Protein AF-A0A484ZC40-F1 (afdb_monomer_lite)

Secondary structure (DSSP, 8-state):
------PPP-----------S---------PPPEEEE-TTT--EEEE-S---TT--HHHHT-EETTEEPEEEPPPPTTSHHHHTT-EEEEEEEETTEEEEEEEETTTTPP--SSS---EEEEEEEETTTTEEEEEEEEPPTT-SEEEE--

Sequence (150 aa):
MSERITIAPRQKVPRVNTRIKNSTKPGFVTSEPQFYRCEHCHRLLINENYIGENQSSDEIGIRCCHAWMTKLIAHATSDDQAIEHQVSMVISGGFDANVITIQVGEPAHPMQADHALQWIYLHTFQADKSSLFHQVKRLPQTNPRLRIRP

Structure (mmCIF, N/CA/C/O backbone):
data_AF-A0A484ZC40-F1
#
_entry.id   AF-A0A484ZC40-F1
#
loop_
_atom_site.group_PDB
_atom_site.id
_atom_site.type_symbol
_atom_site.label_atom_id
_atom_site.label_alt_id
_atom_site.label_comp_id
_atom_site.label_asym_id
_atom_site.label_entity_id
_atom_site.label_seq_id
_atom_site.pdbx_PDB_ins_code
_atom_site.Cartn_x
_atom_site.Cartn_y
_atom_site.Cartn_z
_atom_site.occupancy
_atom_site.B_iso_or_equiv
_atom_site.auth_seq_id
_atom_site.auth_comp_id
_atom_site.auth_asym_id
_atom_site.auth_atom_id
_atom_site.pdbx_PDB_model_num
ATOM 1 N N . MET A 1 1 ? -42.571 -10.686 68.570 1.00 48.16 1 MET A N 1
ATOM 2 C CA . MET A 1 1 ? -41.112 -10.608 68.789 1.00 48.16 1 MET A CA 1
ATOM 3 C C . MET A 1 1 ? -40.461 -10.589 67.414 1.00 48.16 1 MET A C 1
ATOM 5 O O . MET A 1 1 ? -40.357 -11.638 66.803 1.00 48.16 1 MET A O 1
ATOM 9 N N . SER A 1 2 ? -40.174 -9.404 66.864 1.00 47.66 2 SER A N 1
ATOM 10 C CA . SER A 1 2 ? -39.603 -9.277 65.514 1.00 47.66 2 SER A CA 1
ATOM 11 C C . SER A 1 2 ? -38.083 -9.251 65.599 1.00 47.66 2 SER A C 1
ATOM 13 O O . SER A 1 2 ? -37.506 -8.273 66.076 1.00 47.66 2 SER A O 1
ATOM 15 N N . GLU A 1 3 ? -37.445 -10.327 65.151 1.00 53.19 3 GLU A N 1
ATOM 16 C CA . GLU A 1 3 ? -35.993 -10.416 65.039 1.00 53.19 3 GLU A CA 1
ATOM 17 C C . GLU A 1 3 ? -35.507 -9.532 63.884 1.00 53.19 3 GLU A C 1
ATOM 19 O O . GLU A 1 3 ? -35.938 -9.659 62.737 1.00 53.19 3 GLU A O 1
ATOM 24 N N . ARG A 1 4 ? -34.621 -8.583 64.200 1.00 53.75 4 ARG A N 1
ATOM 25 C CA . ARG A 1 4 ? -33.950 -7.744 63.205 1.00 53.75 4 ARG A CA 1
ATOM 26 C C . ARG A 1 4 ? -32.747 -8.506 62.657 1.00 53.75 4 ARG A C 1
ATOM 28 O O . ARG A 1 4 ? -31.783 -8.740 63.378 1.00 53.75 4 ARG A O 1
ATOM 35 N N . ILE A 1 5 ? -32.802 -8.858 61.377 1.00 60.41 5 ILE A N 1
ATOM 36 C CA . ILE A 1 5 ? -31.671 -9.428 60.641 1.00 60.41 5 ILE A CA 1
ATOM 37 C C . ILE A 1 5 ? -30.683 -8.296 60.339 1.00 60.41 5 ILE A C 1
ATOM 39 O O . ILE A 1 5 ? -30.961 -7.405 59.535 1.00 60.41 5 ILE A O 1
ATOM 43 N N . THR A 1 6 ? -29.526 -8.320 60.997 1.00 58.00 6 THR A N 1
ATOM 44 C CA . THR A 1 6 ? -28.436 -7.367 60.762 1.00 58.00 6 THR A CA 1
ATOM 45 C C . THR A 1 6 ? -27.602 -7.837 59.570 1.00 58.00 6 THR A C 1
ATOM 47 O O . THR A 1 6 ? -26.873 -8.822 59.661 1.00 58.00 6 THR A O 1
ATOM 50 N N . ILE A 1 7 ? -27.709 -7.142 58.437 1.00 59.47 7 ILE A N 1
ATOM 51 C CA . ILE A 1 7 ? -26.918 -7.423 57.231 1.00 59.47 7 ILE A CA 1
ATOM 52 C C . ILE A 1 7 ? -25.524 -6.811 57.411 1.00 59.47 7 ILE A C 1
ATOM 54 O O . ILE A 1 7 ? -25.388 -5.596 57.560 1.00 59.47 7 ILE A O 1
ATOM 58 N N . ALA A 1 8 ? -24.486 -7.649 57.397 1.00 65.81 8 ALA A N 1
ATOM 59 C CA . ALA A 1 8 ? -23.102 -7.199 57.493 1.00 65.81 8 ALA A CA 1
ATOM 60 C C . ALA A 1 8 ? -22.712 -6.317 56.284 1.00 65.81 8 ALA A C 1
ATOM 62 O O . ALA A 1 8 ? -23.116 -6.604 55.150 1.00 65.81 8 ALA A O 1
ATOM 63 N N . PRO A 1 9 ? -21.919 -5.250 56.486 1.00 64.06 9 PRO A N 1
ATOM 64 C CA . PRO A 1 9 ? -21.527 -4.351 55.408 1.00 64.06 9 PRO A CA 1
ATOM 65 C C . PRO A 1 9 ? -20.650 -5.078 54.380 1.00 64.06 9 PRO A C 1
ATOM 67 O O . PRO A 1 9 ? -19.640 -5.692 54.723 1.00 64.06 9 PRO A O 1
ATOM 70 N N . ARG A 1 10 ? -21.020 -4.981 53.094 1.00 61.00 10 ARG A N 1
ATOM 71 C CA . ARG A 1 10 ? -20.212 -5.494 51.975 1.00 61.00 10 ARG A CA 1
ATOM 72 C C . ARG A 1 10 ? -18.832 -4.836 51.997 1.00 61.00 10 ARG A C 1
ATOM 74 O O . ARG A 1 10 ? -18.714 -3.632 51.765 1.00 61.00 10 ARG A O 1
ATOM 81 N N . GLN A 1 11 ? -17.788 -5.628 52.226 1.00 67.62 11 GLN A N 1
ATOM 82 C CA . GLN A 1 11 ? -16.410 -5.175 52.062 1.00 67.62 11 GLN A CA 1
ATOM 83 C C . GLN A 1 11 ? -16.185 -4.764 50.601 1.00 67.62 11 GLN A C 1
ATOM 85 O O . GLN A 1 11 ? -16.455 -5.527 49.672 1.00 67.62 11 GLN A O 1
ATOM 90 N N . LYS A 1 12 ? -15.721 -3.528 50.389 1.00 62.75 12 LYS A N 1
ATOM 91 C CA . LYS A 1 12 ? -15.351 -3.035 49.060 1.00 62.75 12 LYS A CA 1
ATOM 92 C C . LYS A 1 12 ? -14.117 -3.803 48.598 1.00 62.75 12 LYS A C 1
ATOM 94 O O . LYS A 1 12 ? -13.027 -3.582 49.117 1.00 62.75 12 LYS A O 1
ATOM 99 N N . VAL A 1 13 ? -14.293 -4.698 47.630 1.00 67.06 13 VAL A N 1
ATOM 100 C CA . VAL A 1 13 ? -13.172 -5.400 46.999 1.00 67.06 13 VAL A CA 1
ATOM 101 C C . VAL A 1 13 ? -12.296 -4.355 46.290 1.00 67.06 13 VAL A C 1
ATOM 103 O O . VAL A 1 13 ? -12.830 -3.563 45.504 1.00 67.06 13 VAL A O 1
ATOM 106 N N . PRO A 1 14 ? -10.979 -4.301 46.562 1.00 61.53 14 PRO A N 1
ATOM 107 C CA . PRO A 1 14 ? -10.083 -3.376 45.883 1.00 61.53 14 PRO A CA 1
ATOM 108 C C . PRO A 1 14 ? -10.133 -3.614 44.373 1.00 61.53 14 PRO A C 1
ATOM 110 O O . PRO A 1 14 ? -9.965 -4.740 43.905 1.00 61.53 14 PRO A O 1
ATOM 113 N N . ARG A 1 15 ? -10.360 -2.553 43.593 1.00 64.06 15 ARG A N 1
ATOM 114 C CA . ARG A 1 15 ? -10.246 -2.614 42.133 1.00 64.06 15 ARG A CA 1
ATOM 115 C C . ARG A 1 15 ? -8.775 -2.793 41.770 1.00 64.06 15 ARG A C 1
ATOM 117 O O . ARG A 1 15 ? -8.021 -1.823 41.738 1.00 64.06 15 ARG A O 1
ATOM 124 N N . VAL A 1 16 ? -8.366 -4.029 41.506 1.00 61.44 16 VAL A N 1
ATOM 125 C CA . VAL A 1 16 ? -7.031 -4.317 40.982 1.00 61.44 16 VAL A CA 1
ATOM 126 C C . VAL A 1 16 ? -7.005 -3.887 39.520 1.00 61.44 16 VAL A C 1
ATOM 128 O O . VAL A 1 16 ? -7.739 -4.413 38.687 1.00 61.44 16 VAL A O 1
ATOM 131 N N . ASN A 1 17 ? -6.193 -2.878 39.213 1.00 61.81 17 ASN A N 1
ATOM 132 C CA . ASN A 1 17 ? -5.984 -2.440 37.843 1.00 61.81 17 ASN A CA 1
ATOM 133 C C . ASN A 1 17 ? -5.071 -3.457 37.144 1.00 61.81 17 ASN A C 1
ATOM 135 O O . ASN A 1 17 ? -3.873 -3.496 37.411 1.00 61.81 17 ASN A O 1
ATOM 139 N N . THR A 1 18 ? -5.639 -4.267 36.253 1.00 61.72 18 THR A N 1
ATOM 140 C CA . THR A 1 18 ? -4.914 -5.254 35.437 1.00 61.72 18 THR A CA 1
ATOM 141 C C . THR A 1 18 ? -4.128 -4.621 34.287 1.00 61.72 18 THR A C 1
ATOM 143 O O . THR A 1 18 ? -3.606 -5.335 33.433 1.00 61.72 18 THR A O 1
ATOM 146 N N . ARG A 1 19 ? -4.017 -3.283 34.237 1.00 53.91 19 ARG A N 1
ATOM 147 C CA . ARG A 1 19 ? -3.225 -2.574 33.230 1.00 53.91 19 ARG A CA 1
ATOM 148 C C . ARG A 1 19 ? -1.764 -2.991 33.347 1.00 53.91 19 ARG A C 1
ATOM 150 O O . ARG A 1 19 ? -1.029 -2.514 34.211 1.00 53.91 19 ARG A O 1
ATOM 157 N N . ILE A 1 20 ? -1.357 -3.845 32.419 1.00 56.91 20 ILE A N 1
ATOM 158 C CA . ILE A 1 20 ? 0.034 -4.166 32.123 1.00 56.91 20 ILE A CA 1
ATOM 159 C C . ILE A 1 20 ? 0.732 -2.837 31.808 1.00 56.91 20 ILE A C 1
ATOM 161 O O . ILE A 1 20 ? 0.462 -2.204 30.789 1.00 56.91 20 ILE A O 1
ATOM 165 N N . LYS A 1 21 ? 1.567 -2.361 32.741 1.00 55.56 21 LYS A N 1
ATOM 166 C CA . LYS A 1 21 ? 2.262 -1.066 32.633 1.00 55.56 21 LYS A CA 1
ATOM 167 C C . LYS A 1 21 ? 3.441 -1.113 31.664 1.00 55.56 21 LYS A C 1
ATOM 169 O O . LYS A 1 21 ? 3.812 -0.081 31.119 1.00 55.56 21 LYS A O 1
ATOM 174 N N . ASN A 1 22 ? 3.970 -2.307 31.412 1.00 50.06 22 ASN A N 1
ATOM 175 C CA . ASN A 1 22 ? 5.116 -2.522 30.546 1.00 50.06 22 ASN A CA 1
ATOM 176 C C . ASN A 1 22 ? 4.704 -3.484 29.433 1.00 50.06 22 ASN A C 1
ATOM 178 O O . ASN A 1 22 ? 4.933 -4.686 29.520 1.00 50.06 22 ASN A O 1
ATOM 182 N N . SER A 1 23 ? 4.078 -2.951 28.384 1.00 50.69 23 SER A N 1
ATOM 183 C CA . SER A 1 23 ? 4.159 -3.613 27.086 1.00 50.69 23 SER A CA 1
ATOM 184 C C . SER A 1 23 ? 5.592 -3.402 26.611 1.00 50.69 23 SER A C 1
ATOM 186 O O . SER A 1 23 ? 5.923 -2.355 26.055 1.00 50.69 23 SER A O 1
ATOM 188 N N . THR A 1 24 ? 6.486 -4.340 26.921 1.00 53.88 24 THR A N 1
ATOM 189 C CA . THR A 1 24 ? 7.773 -4.425 26.231 1.00 53.88 24 THR A CA 1
ATOM 190 C C . THR A 1 24 ? 7.452 -4.797 24.798 1.00 53.88 24 THR A C 1
ATOM 192 O O . THR A 1 24 ? 7.410 -5.976 24.462 1.00 53.88 24 THR A O 1
ATOM 195 N N . LYS A 1 25 ? 7.143 -3.787 23.974 1.00 51.22 25 LYS A N 1
ATOM 196 C CA . LYS A 1 25 ? 7.110 -3.921 22.523 1.00 51.22 25 LYS A CA 1
ATOM 197 C C . LYS A 1 25 ? 8.482 -4.482 22.150 1.00 51.22 25 LYS A C 1
ATOM 199 O O . LYS A 1 25 ? 9.466 -3.763 22.338 1.00 51.22 25 LYS A O 1
ATOM 204 N N . PRO A 1 26 ? 8.588 -5.753 21.729 1.00 55.56 26 PRO A N 1
ATOM 205 C CA . PRO A 1 26 ? 9.878 -6.280 21.326 1.00 55.56 26 PRO A CA 1
ATOM 206 C C . PRO A 1 26 ? 10.410 -5.385 20.204 1.00 55.56 26 PRO A C 1
ATOM 208 O O . PRO A 1 26 ? 9.647 -4.952 19.335 1.00 55.56 26 PRO A O 1
ATOM 211 N N . GLY A 1 27 ? 11.700 -5.049 20.262 1.00 50.88 27 GLY A N 1
ATOM 212 C CA . GLY A 1 27 ? 12.367 -4.359 19.166 1.00 50.88 27 GLY A CA 1
ATOM 213 C C . GLY A 1 27 ? 12.300 -5.265 17.946 1.00 50.88 27 GLY A C 1
ATOM 214 O O . GLY A 1 27 ? 12.943 -6.308 17.921 1.00 50.88 27 GLY A O 1
ATOM 215 N N . PHE A 1 28 ? 11.453 -4.914 16.986 1.00 57.78 28 PHE A N 1
ATOM 216 C CA . PHE A 1 28 ? 11.222 -5.717 15.795 1.00 57.78 28 PHE A CA 1
ATOM 217 C C . PHE A 1 28 ? 11.899 -5.005 14.626 1.00 57.78 28 PHE A C 1
ATOM 219 O O . PHE A 1 28 ? 11.463 -3.930 14.219 1.00 57.78 28 PHE A O 1
ATOM 226 N N . VAL A 1 29 ? 13.002 -5.576 14.141 1.00 56.56 29 VAL A N 1
ATOM 227 C CA . VAL A 1 29 ? 13.669 -5.142 12.910 1.00 56.56 29 VAL A CA 1
ATOM 228 C C . VAL A 1 29 ? 13.131 -6.027 11.797 1.00 56.56 29 VAL A C 1
ATOM 230 O O . VAL A 1 29 ? 13.544 -7.174 11.651 1.00 56.56 29 VAL A O 1
ATOM 233 N N . THR A 1 30 ? 12.160 -5.513 11.054 1.00 63.81 30 THR A N 1
ATOM 234 C CA . THR A 1 30 ? 11.660 -6.149 9.832 1.00 63.81 30 THR A CA 1
ATOM 235 C C . THR A 1 30 ? 12.032 -5.310 8.643 1.00 63.81 30 THR A C 1
ATOM 237 O O . THR A 1 30 ? 11.946 -4.085 8.701 1.00 63.81 30 THR A O 1
ATOM 240 N N . SER A 1 31 ? 12.414 -5.988 7.571 1.00 72.38 31 SER A N 1
ATOM 241 C CA . SER A 1 31 ? 12.568 -5.390 6.259 1.00 72.38 31 SER A CA 1
ATOM 242 C C . SER A 1 31 ? 11.310 -4.636 5.843 1.00 72.38 31 SER A C 1
ATOM 244 O O . SER A 1 31 ? 10.195 -5.129 6.014 1.00 72.38 31 SER A O 1
ATOM 246 N N . GLU A 1 32 ? 11.491 -3.449 5.272 1.00 79.94 32 GLU A N 1
ATOM 247 C CA . GLU A 1 32 ? 10.396 -2.759 4.601 1.00 79.94 32 GLU A CA 1
ATOM 248 C C . GLU A 1 32 ? 9.993 -3.547 3.346 1.00 79.94 32 GLU A C 1
ATOM 250 O O . GLU A 1 32 ? 10.866 -3.925 2.553 1.00 79.94 32 GLU A O 1
ATOM 255 N N . PRO A 1 33 ? 8.691 -3.826 3.157 1.00 85.81 33 PRO A N 1
ATOM 256 C CA . PRO A 1 33 ? 8.227 -4.577 2.006 1.00 85.81 33 PRO A CA 1
ATOM 257 C C . PRO A 1 33 ? 8.382 -3.748 0.733 1.00 85.81 33 PRO A C 1
ATOM 259 O O . PRO A 1 33 ? 8.137 -2.542 0.710 1.00 85.81 33 PRO A O 1
ATOM 262 N N . GLN A 1 34 ? 8.733 -4.421 -0.354 1.00 88.69 34 GLN A N 1
ATOM 263 C CA . GLN A 1 34 ? 8.846 -3.820 -1.674 1.00 88.69 34 GLN A CA 1
ATOM 264 C C . GLN A 1 34 ? 7.679 -4.257 -2.555 1.00 88.69 34 GLN A C 1
ATOM 266 O O . GLN A 1 34 ? 7.310 -5.431 -2.596 1.00 88.69 34 GLN A O 1
ATOM 271 N N . PHE A 1 35 ? 7.110 -3.309 -3.291 1.00 91.12 35 PHE A N 1
ATOM 272 C CA . PHE A 1 35 ? 5.932 -3.526 -4.122 1.00 91.12 35 PHE A CA 1
ATOM 273 C C . PHE A 1 35 ? 6.321 -3.499 -5.594 1.00 91.12 35 PHE A C 1
ATOM 275 O O . PHE A 1 35 ? 7.065 -2.624 -6.027 1.00 91.12 35 PHE A O 1
ATOM 282 N N . TYR A 1 36 ? 5.783 -4.430 -6.374 1.00 92.31 36 TYR A N 1
ATOM 283 C CA . TYR A 1 36 ? 6.022 -4.533 -7.808 1.00 92.31 36 TYR A CA 1
ATOM 284 C C . TYR A 1 36 ? 4.693 -4.651 -8.545 1.00 92.31 36 TYR A C 1
ATOM 286 O O . TYR A 1 36 ? 3.821 -5.419 -8.136 1.00 92.31 36 TYR A O 1
ATOM 294 N N . ARG A 1 37 ? 4.532 -3.931 -9.655 1.00 93.19 37 ARG A N 1
ATOM 295 C CA . ARG A 1 37 ? 3.329 -3.960 -10.494 1.00 93.19 37 ARG A CA 1
ATOM 296 C C . ARG A 1 37 ? 3.674 -4.380 -11.915 1.00 93.19 37 ARG A C 1
ATOM 298 O O . ARG A 1 37 ? 4.660 -3.942 -12.494 1.00 93.19 37 ARG A O 1
ATOM 305 N N . CYS A 1 38 ? 2.847 -5.247 -12.487 1.00 93.38 38 CYS A N 1
ATOM 306 C CA . CYS A 1 38 ? 2.932 -5.580 -13.905 1.00 93.38 38 CYS A CA 1
ATOM 307 C C . CYS A 1 38 ? 2.203 -4.514 -14.735 1.00 93.38 38 CYS A C 1
ATOM 309 O O . CYS A 1 38 ? 1.023 -4.256 -14.494 1.00 93.38 38 CYS A O 1
ATOM 311 N N . GLU A 1 39 ? 2.854 -3.958 -15.754 1.00 92.25 39 GLU A N 1
ATOM 312 C CA . GLU A 1 39 ? 2.231 -2.959 -16.637 1.00 92.25 39 GLU A CA 1
ATOM 313 C C . GLU A 1 39 ? 1.138 -3.547 -17.543 1.00 92.25 39 GLU A C 1
ATOM 315 O O . GLU A 1 39 ? 0.216 -2.843 -17.933 1.00 92.25 39 GLU A O 1
ATOM 320 N N . HIS A 1 40 ? 1.186 -4.851 -17.833 1.00 92.31 40 HIS A N 1
ATOM 321 C CA . HIS A 1 40 ? 0.232 -5.492 -18.745 1.00 92.31 40 HIS A CA 1
ATOM 322 C C . HIS A 1 40 ? -1.044 -5.974 -18.053 1.00 92.31 40 HIS A C 1
ATOM 324 O O . HIS A 1 40 ? -2.145 -5.767 -18.549 1.00 92.31 40 HIS A O 1
ATOM 330 N N . CYS A 1 41 ? -0.899 -6.675 -16.925 1.00 92.12 41 CYS A N 1
ATOM 331 C CA . CYS A 1 41 ? -2.032 -7.294 -16.228 1.00 92.12 41 CYS A CA 1
ATOM 332 C C . CYS A 1 41 ? -2.345 -6.651 -14.874 1.00 92.12 41 CYS A C 1
ATOM 334 O O . CYS A 1 41 ? -3.237 -7.123 -14.171 1.00 92.12 41 CYS A O 1
ATOM 336 N N . HIS A 1 42 ? -1.581 -5.627 -14.478 1.00 89.06 42 HIS A N 1
ATOM 337 C CA . HIS A 1 42 ? -1.752 -4.873 -13.232 1.00 89.06 42 HIS A CA 1
ATOM 338 C C . HIS A 1 42 ? -1.754 -5.721 -11.954 1.00 89.06 42 HIS A C 1
ATOM 340 O O . HIS A 1 42 ? -2.218 -5.277 -10.905 1.00 89.06 42 HIS A O 1
ATOM 346 N N . ARG A 1 43 ? -1.197 -6.938 -12.013 1.00 90.56 43 ARG A N 1
ATOM 347 C CA . ARG A 1 43 ? -0.952 -7.756 -10.824 1.00 90.56 43 ARG A CA 1
ATOM 348 C C . ARG A 1 43 ? 0.119 -7.109 -9.954 1.00 90.56 43 ARG A C 1
ATOM 350 O O . ARG A 1 43 ? 1.124 -6.619 -10.469 1.00 90.56 43 ARG A O 1
ATOM 357 N N . LEU A 1 44 ? -0.126 -7.151 -8.649 1.00 91.25 44 LEU A N 1
ATOM 358 C CA . LEU A 1 44 ? 0.777 -6.688 -7.607 1.00 91.25 44 LEU A CA 1
ATOM 359 C C . LEU A 1 44 ? 1.542 -7.888 -7.038 1.00 91.25 44 LEU A C 1
ATOM 361 O O . LEU A 1 44 ? 0.931 -8.910 -6.721 1.00 91.25 44 LEU A O 1
ATOM 365 N N . LEU A 1 45 ? 2.854 -7.748 -6.900 1.00 90.44 45 LEU A N 1
ATOM 366 C CA . LEU A 1 45 ? 3.718 -8.650 -6.150 1.00 90.44 45 LEU A CA 1
ATOM 367 C C . LEU A 1 45 ? 4.310 -7.874 -4.977 1.00 90.44 45 LEU A C 1
ATOM 369 O O . LEU A 1 45 ? 4.727 -6.728 -5.133 1.00 90.44 45 LEU A O 1
ATOM 373 N N . ILE A 1 46 ? 4.317 -8.498 -3.805 1.00 89.06 46 ILE A N 1
ATOM 374 C CA . ILE A 1 46 ? 4.837 -7.912 -2.572 1.00 89.06 46 ILE A CA 1
ATOM 375 C C . ILE A 1 46 ? 5.987 -8.794 -2.131 1.00 89.06 46 ILE A C 1
ATOM 377 O O . ILE A 1 46 ? 5.800 -9.991 -1.916 1.00 89.06 46 ILE A O 1
ATOM 381 N N . ASN A 1 47 ? 7.172 -8.206 -2.051 1.00 85.94 47 ASN A N 1
ATOM 382 C CA . ASN A 1 47 ? 8.354 -8.872 -1.550 1.00 85.94 47 ASN A CA 1
ATOM 383 C C . ASN A 1 47 ? 8.609 -8.394 -0.123 1.00 85.94 47 ASN A C 1
ATOM 385 O O . ASN A 1 47 ? 8.937 -7.232 0.101 1.00 85.94 47 ASN A O 1
ATOM 389 N N . GLU A 1 48 ? 8.415 -9.288 0.838 1.00 77.06 48 GLU A N 1
ATOM 390 C CA . GLU A 1 48 ? 8.577 -8.997 2.266 1.00 77.06 48 GLU A CA 1
ATOM 391 C C . GLU A 1 48 ? 10.053 -9.009 2.693 1.00 77.06 48 GLU A C 1
ATOM 393 O O . GLU A 1 48 ? 10.405 -8.453 3.734 1.00 77.06 48 GLU A O 1
ATOM 398 N N . ASN A 1 49 ? 10.931 -9.588 1.870 1.00 74.50 49 ASN A N 1
ATOM 399 C CA . ASN A 1 49 ? 12.366 -9.570 2.103 1.00 74.50 49 ASN A CA 1
ATOM 400 C C . ASN A 1 49 ? 12.955 -8.303 1.479 1.00 74.50 49 ASN A C 1
ATOM 402 O O . ASN A 1 49 ? 12.884 -8.099 0.267 1.00 74.50 49 ASN A O 1
ATOM 406 N N . TYR A 1 50 ? 13.559 -7.453 2.312 1.00 69.19 50 TYR A N 1
ATOM 407 C CA . TYR A 1 50 ? 14.295 -6.293 1.818 1.00 69.19 50 TYR A CA 1
ATOM 408 C C . TYR A 1 50 ? 15.564 -6.783 1.141 1.00 69.19 50 TYR A C 1
ATOM 410 O O . TYR A 1 50 ? 16.406 -7.435 1.756 1.00 69.19 50 TYR A O 1
ATOM 418 N N . ILE A 1 51 ? 15.700 -6.428 -0.125 1.00 68.25 51 ILE A N 1
ATOM 419 C CA . ILE A 1 51 ? 16.843 -6.801 -0.955 1.00 68.25 51 ILE A CA 1
ATOM 420 C C . ILE A 1 51 ? 17.705 -5.588 -1.332 1.00 68.25 51 ILE A C 1
ATOM 422 O O . ILE A 1 51 ? 18.640 -5.709 -2.107 1.00 68.25 51 ILE A O 1
ATOM 426 N N . GLY A 1 52 ? 17.453 -4.416 -0.739 1.00 66.00 52 GLY A N 1
ATOM 427 C CA . GLY A 1 52 ? 18.160 -3.173 -1.064 1.00 66.00 52 GLY A CA 1
ATOM 428 C C . GLY A 1 52 ? 17.326 -2.219 -1.919 1.00 66.00 52 GLY A C 1
ATOM 429 O O . GLY A 1 52 ? 16.481 -2.635 -2.713 1.00 66.00 52 GLY A O 1
ATOM 430 N N . GLU A 1 53 ? 17.555 -0.916 -1.759 1.00 68.12 53 GLU A N 1
ATOM 431 C CA . GLU A 1 53 ? 16.898 0.134 -2.551 1.00 68.12 53 GLU A CA 1
ATOM 432 C C . GLU A 1 53 ? 17.282 0.085 -4.034 1.00 68.12 53 GLU A C 1
ATOM 434 O O . GLU A 1 53 ? 16.409 0.254 -4.886 1.00 68.12 53 GLU A O 1
ATOM 439 N N . ASN A 1 54 ? 18.551 -0.227 -4.314 1.00 69.12 54 ASN A N 1
ATOM 440 C CA . ASN A 1 54 ? 19.163 -0.144 -5.643 1.00 69.12 54 ASN A CA 1
ATOM 441 C C . ASN A 1 54 ? 18.981 -1.396 -6.508 1.00 69.12 54 ASN A C 1
ATOM 443 O O . ASN A 1 54 ? 19.455 -1.407 -7.639 1.00 69.12 54 ASN A O 1
ATOM 447 N N . GLN A 1 55 ? 18.324 -2.441 -5.997 1.00 72.12 55 GLN A N 1
ATOM 448 C CA . GLN A 1 55 ? 18.109 -3.648 -6.786 1.00 72.12 55 GLN A CA 1
ATOM 449 C C . GLN A 1 55 ? 16.950 -3.471 -7.761 1.00 72.12 55 GLN A C 1
ATOM 451 O O . GLN A 1 55 ? 15.825 -3.127 -7.376 1.00 72.12 55 GLN A O 1
ATOM 456 N N . SER A 1 56 ? 17.246 -3.715 -9.034 1.00 74.56 56 SER A N 1
ATOM 457 C CA . SER A 1 56 ? 16.259 -3.726 -10.110 1.00 74.56 56 SER A CA 1
ATOM 458 C C . SER A 1 56 ? 15.480 -5.045 -10.129 1.00 74.56 56 SER A C 1
ATOM 460 O O . SER A 1 56 ? 15.952 -6.078 -9.652 1.00 74.56 56 SER A O 1
ATOM 462 N N . SER A 1 57 ? 14.271 -5.042 -10.697 1.00 76.31 57 SER A N 1
ATOM 463 C CA . SER A 1 57 ? 13.475 -6.269 -10.852 1.00 76.31 57 SER A CA 1
ATOM 464 C C . SER A 1 57 ? 14.185 -7.340 -11.688 1.00 76.31 57 SER A C 1
ATOM 466 O O . SER A 1 57 ? 13.946 -8.528 -11.461 1.00 76.31 57 SER A O 1
ATOM 468 N N . ASP A 1 58 ? 15.088 -6.925 -12.577 1.00 77.00 58 ASP A N 1
ATOM 469 C CA . ASP A 1 58 ? 15.975 -7.772 -13.375 1.00 77.00 58 ASP A CA 1
ATOM 470 C C . ASP A 1 58 ? 16.968 -8.540 -12.492 1.00 77.00 58 ASP A C 1
ATOM 472 O O . ASP A 1 58 ? 17.101 -9.756 -12.628 1.00 77.00 58 ASP A O 1
ATOM 476 N N . GLU A 1 59 ? 17.610 -7.855 -11.541 1.00 78.62 59 GLU A N 1
ATOM 477 C CA . GLU A 1 59 ? 18.555 -8.462 -10.590 1.00 78.62 59 GLU A CA 1
ATOM 478 C C . GLU A 1 59 ? 17.875 -9.475 -9.661 1.00 78.62 59 GLU A C 1
ATOM 480 O O . GLU A 1 59 ? 18.462 -10.496 -9.305 1.00 78.62 59 GLU A O 1
ATOM 485 N N . ILE A 1 60 ? 16.621 -9.210 -9.294 1.00 80.25 60 ILE A N 1
ATOM 486 C CA . ILE A 1 60 ? 15.850 -10.036 -8.354 1.00 80.25 60 ILE A CA 1
ATOM 487 C C . ILE A 1 60 ? 15.114 -11.179 -9.078 1.00 80.25 60 ILE A C 1
ATOM 489 O O . ILE A 1 60 ? 14.694 -12.153 -8.452 1.00 80.25 60 ILE A O 1
ATOM 493 N N . GLY A 1 61 ? 14.942 -11.095 -10.400 1.00 85.88 61 GLY A N 1
ATOM 494 C CA . GLY A 1 61 ? 14.254 -12.130 -11.174 1.00 85.88 61 GLY A CA 1
ATOM 495 C C . GLY A 1 61 ? 12.723 -11.991 -11.220 1.00 85.88 61 GLY A C 1
ATOM 496 O O . GLY A 1 61 ? 12.028 -12.974 -11.489 1.00 85.88 61 GLY A O 1
ATOM 497 N N . ILE A 1 62 ? 12.157 -10.807 -10.962 1.00 87.88 62 ILE A N 1
ATOM 498 C CA . ILE A 1 62 ? 10.700 -10.619 -10.833 1.00 87.88 62 ILE A CA 1
ATOM 499 C C . ILE A 1 62 ? 10.053 -10.355 -12.204 1.00 87.88 62 ILE A C 1
ATOM 501 O O . ILE A 1 62 ? 10.073 -9.233 -12.719 1.00 87.88 62 ILE A O 1
ATOM 505 N N . ARG A 1 63 ? 9.413 -11.382 -12.786 1.00 91.44 63 ARG A N 1
ATOM 506 C CA . ARG A 1 63 ? 8.765 -11.313 -14.113 1.00 91.44 63 ARG A CA 1
ATOM 507 C C . ARG A 1 63 ? 7.271 -11.620 -14.090 1.00 91.44 63 ARG A C 1
ATOM 509 O O . ARG A 1 63 ? 6.808 -12.513 -13.386 1.00 91.44 63 ARG A O 1
ATOM 516 N N . CYS A 1 64 ? 6.519 -10.930 -14.947 1.00 93.19 64 CYS A N 1
ATOM 517 C CA . CYS A 1 64 ? 5.109 -11.206 -15.221 1.00 93.19 64 CYS A CA 1
ATOM 518 C C . CYS A 1 64 ? 4.761 -10.829 -16.671 1.00 93.19 64 CYS A C 1
ATOM 520 O O . CYS A 1 64 ? 5.232 -9.818 -17.180 1.00 93.19 64 CYS A O 1
ATOM 522 N N . CYS A 1 65 ? 3.920 -11.619 -17.347 1.00 92.75 65 CYS A N 1
ATOM 523 C CA . CYS A 1 65 ? 3.530 -11.385 -18.750 1.00 92.75 65 CYS A CA 1
ATOM 524 C C . CYS A 1 65 ? 4.728 -11.242 -19.710 1.00 92.75 65 CYS A C 1
ATOM 526 O O . CYS A 1 65 ? 4.675 -10.468 -20.658 1.00 92.75 65 CYS A O 1
ATOM 528 N N . HIS A 1 66 ? 5.801 -12.001 -19.462 1.00 91.88 66 HIS A N 1
ATOM 529 C CA . HIS A 1 66 ? 7.063 -11.974 -20.217 1.00 91.88 66 HIS A CA 1
ATOM 530 C C . HIS A 1 66 ? 7.891 -10.683 -20.083 1.00 91.88 66 HIS A C 1
ATOM 532 O O . HIS A 1 66 ? 8.970 -10.609 -20.668 1.00 91.88 66 HIS A O 1
ATOM 538 N N . ALA A 1 67 ? 7.471 -9.733 -19.248 1.00 91.44 67 ALA A N 1
ATOM 539 C CA . ALA A 1 67 ? 8.205 -8.510 -18.938 1.00 91.44 67 ALA A CA 1
ATOM 540 C C . ALA A 1 67 ? 8.666 -8.482 -17.471 1.00 91.44 67 ALA A C 1
ATOM 542 O O . ALA A 1 67 ? 8.151 -9.221 -16.623 1.00 91.44 67 ALA A O 1
ATOM 543 N N . TRP A 1 68 ? 9.650 -7.636 -17.180 1.00 92.12 68 TRP A N 1
ATOM 544 C CA . TRP A 1 68 ? 10.053 -7.302 -15.816 1.00 92.12 68 TRP A CA 1
ATOM 545 C C . TRP A 1 68 ? 8.977 -6.448 -15.148 1.00 92.12 68 TRP A C 1
ATOM 547 O O . TRP A 1 68 ? 8.337 -5.622 -15.800 1.00 92.12 68 TRP A O 1
ATOM 557 N N . MET A 1 69 ? 8.720 -6.683 -13.862 1.00 93.06 69 MET A N 1
ATOM 558 C CA . MET A 1 69 ? 7.737 -5.881 -13.128 1.00 93.06 69 MET A CA 1
ATOM 559 C C . MET A 1 69 ? 8.339 -4.543 -12.687 1.00 93.06 69 MET A C 1
ATOM 561 O O . MET A 1 69 ? 9.514 -4.471 -12.331 1.00 93.06 69 MET A O 1
ATOM 565 N N . THR A 1 70 ? 7.518 -3.497 -12.651 1.00 91.69 70 THR A N 1
ATOM 566 C CA . THR A 1 70 ? 7.920 -2.159 -12.208 1.00 91.69 70 THR A CA 1
ATOM 567 C C . THR A 1 70 ? 7.863 -2.080 -10.688 1.00 91.69 70 THR A C 1
ATOM 569 O O . THR A 1 70 ? 6.820 -2.371 -10.099 1.00 91.69 70 THR A O 1
ATOM 572 N N . LYS A 1 71 ? 8.956 -1.672 -10.036 1.00 90.94 71 LYS A N 1
ATOM 573 C CA . LYS A 1 71 ? 8.959 -1.380 -8.596 1.00 90.94 71 LYS A CA 1
ATOM 574 C C . LYS A 1 71 ? 8.131 -0.121 -8.328 1.00 90.94 71 LYS A C 1
ATOM 576 O O . LYS A 1 71 ? 8.352 0.909 -8.958 1.00 90.94 71 LYS A O 1
ATOM 581 N N . LEU A 1 72 ? 7.185 -0.200 -7.398 1.00 90.19 72 LEU A N 1
ATOM 582 C CA . LEU A 1 72 ? 6.413 0.950 -6.939 1.00 90.19 72 LEU A CA 1
ATOM 583 C C . LEU A 1 72 ? 7.187 1.651 -5.821 1.00 90.19 72 LEU A C 1
ATOM 585 O O . LEU A 1 72 ? 7.514 1.033 -4.806 1.00 90.19 72 LEU A O 1
ATOM 589 N N . ILE A 1 73 ? 7.473 2.934 -6.022 1.00 87.69 73 ILE A N 1
ATOM 590 C CA . ILE A 1 73 ? 8.159 3.792 -5.054 1.00 87.69 73 ILE A CA 1
ATOM 591 C C . ILE A 1 73 ? 7.095 4.632 -4.349 1.00 87.69 73 ILE A C 1
ATOM 593 O O . ILE A 1 73 ? 6.237 5.224 -5.002 1.00 87.69 73 ILE A O 1
ATOM 597 N N . ALA A 1 74 ? 7.123 4.651 -3.016 1.00 85.00 74 ALA A N 1
ATOM 598 C CA . ALA A 1 74 ? 6.214 5.484 -2.243 1.00 85.00 74 ALA A CA 1
ATOM 599 C C . ALA A 1 74 ? 6.583 6.963 -2.416 1.00 85.00 74 ALA A C 1
ATOM 601 O O . ALA A 1 74 ? 7.749 7.336 -2.286 1.00 85.00 74 ALA A O 1
ATOM 602 N N . HIS A 1 75 ? 5.583 7.797 -2.687 1.00 83.56 75 HIS A N 1
ATOM 603 C CA . HIS A 1 75 ? 5.755 9.244 -2.695 1.00 83.56 75 HIS A CA 1
ATOM 604 C C . HIS A 1 75 ? 5.998 9.771 -1.282 1.00 83.56 75 HIS A C 1
ATOM 606 O O . HIS A 1 75 ? 5.486 9.222 -0.300 1.00 83.56 75 HIS A O 1
ATOM 612 N N . ALA A 1 76 ? 6.763 10.859 -1.184 1.00 79.31 76 ALA A N 1
ATOM 613 C CA . ALA A 1 76 ? 6.906 11.573 0.074 1.00 79.31 76 ALA A CA 1
ATOM 614 C C . ALA A 1 76 ? 5.547 12.155 0.483 1.00 79.31 76 ALA A C 1
ATOM 616 O O . ALA A 1 76 ? 4.773 12.605 -0.357 1.00 79.31 76 ALA A O 1
ATOM 617 N N . THR A 1 77 ? 5.260 12.206 1.783 1.00 75.81 77 THR A N 1
ATOM 618 C CA . THR A 1 77 ? 3.993 12.759 2.297 1.00 75.81 77 THR A CA 1
ATOM 619 C C . THR A 1 77 ? 3.803 14.249 1.995 1.00 75.81 77 THR A C 1
ATOM 621 O O . THR A 1 77 ? 2.699 14.761 2.150 1.00 75.81 77 THR A O 1
ATOM 624 N N . SER A 1 78 ? 4.870 14.936 1.580 1.00 75.44 78 SER A N 1
ATOM 625 C CA . SER A 1 78 ? 4.876 16.336 1.158 1.00 75.44 78 SER A CA 1
ATOM 626 C C . SER A 1 78 ? 4.554 16.553 -0.323 1.00 75.44 78 SER A C 1
ATOM 628 O O . SER A 1 78 ? 4.416 17.706 -0.714 1.00 75.44 78 SER A O 1
ATOM 630 N N . ASP A 1 79 ? 4.485 15.502 -1.147 1.00 81.88 79 ASP A N 1
ATOM 631 C CA . ASP A 1 79 ? 4.070 15.642 -2.549 1.00 81.88 79 ASP A CA 1
ATOM 632 C C . ASP A 1 79 ? 2.593 16.044 -2.625 1.00 81.88 79 ASP A C 1
ATOM 634 O O . ASP A 1 79 ? 1.761 15.485 -1.910 1.00 81.88 79 ASP A O 1
ATOM 638 N N . ASP A 1 80 ? 2.244 16.936 -3.555 1.00 73.62 80 ASP A N 1
ATOM 639 C CA . ASP A 1 80 ? 0.862 17.404 -3.755 1.00 73.62 80 ASP A CA 1
ATOM 640 C C . ASP A 1 80 ? -0.112 16.237 -3.989 1.00 73.62 80 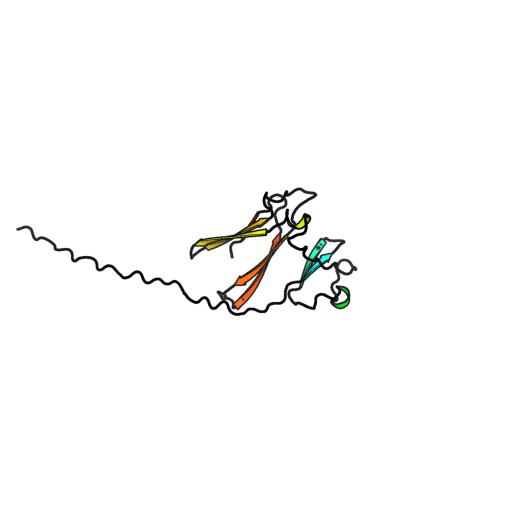ASP A C 1
ATOM 642 O O . ASP A 1 80 ? -1.207 16.195 -3.433 1.00 73.62 80 ASP A O 1
ATOM 646 N N . GLN A 1 81 ? 0.333 15.227 -4.743 1.00 73.75 81 GLN A N 1
ATOM 647 C CA . GLN A 1 81 ? -0.416 13.992 -4.982 1.00 73.75 81 GLN A CA 1
ATOM 648 C C . GLN A 1 81 ? -0.593 13.162 -3.702 1.00 73.75 81 GLN A C 1
ATOM 650 O O . GLN A 1 81 ? -1.583 12.456 -3.565 1.00 73.75 81 GLN A O 1
ATOM 655 N N . ALA A 1 82 ? 0.337 13.211 -2.747 1.00 77.94 82 ALA A N 1
ATOM 656 C CA . ALA A 1 82 ? 0.239 12.443 -1.507 1.00 77.94 82 ALA A CA 1
ATOM 657 C C . ALA A 1 82 ? -0.736 13.070 -0.497 1.00 77.94 82 ALA A C 1
ATOM 659 O O . ALA A 1 82 ? -1.280 12.348 0.342 1.00 77.94 82 ALA A O 1
ATOM 660 N N . ILE A 1 83 ? -0.994 14.382 -0.588 1.00 78.38 83 ILE A N 1
ATOM 661 C CA . ILE A 1 83 ? -1.900 15.109 0.316 1.00 78.38 83 ILE A CA 1
ATOM 662 C C . ILE A 1 83 ? -3.328 14.548 0.236 1.00 78.38 83 ILE A C 1
ATOM 664 O O . ILE A 1 83 ? -3.954 14.296 1.265 1.00 78.38 83 ILE A O 1
ATOM 668 N N . GLU A 1 84 ? -3.819 14.260 -0.969 1.00 79.50 84 GLU A N 1
ATOM 669 C CA . GLU A 1 84 ? -5.166 13.706 -1.184 1.00 79.50 84 GLU A CA 1
ATOM 670 C C . GLU A 1 84 ? -5.277 12.217 -0.794 1.00 79.50 84 GLU A C 1
ATOM 672 O O . GLU A 1 84 ? -6.374 11.698 -0.572 1.00 79.50 84 GLU A O 1
ATOM 677 N N . HIS A 1 85 ? -4.138 11.532 -0.647 1.00 85.38 85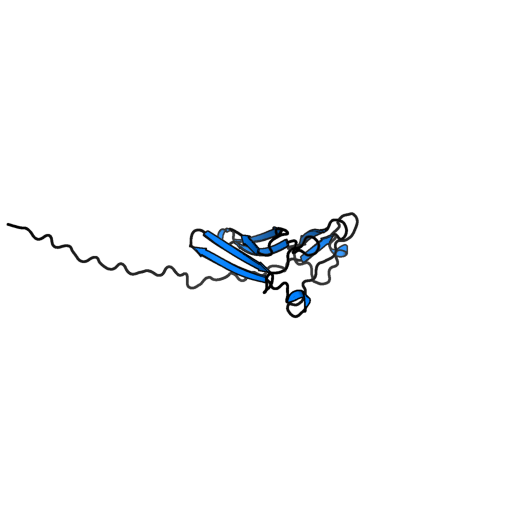 HIS A N 1
ATOM 678 C CA . HIS A 1 85 ? -4.042 10.097 -0.364 1.00 85.38 85 HIS A CA 1
ATOM 679 C C . HIS A 1 85 ? -3.556 9.775 1.057 1.00 85.38 85 HIS A C 1
ATOM 681 O O . HIS A 1 85 ? -3.173 8.636 1.342 1.00 85.38 85 HIS A O 1
ATOM 687 N N . GLN A 1 86 ? -3.566 10.748 1.971 1.00 85.31 86 GLN A N 1
ATOM 688 C CA . GLN A 1 86 ? -3.122 10.522 3.346 1.00 85.31 86 GLN A CA 1
ATOM 689 C C . GLN A 1 86 ? -3.967 9.449 4.043 1.00 85.31 86 GLN A C 1
ATOM 691 O O . GLN A 1 86 ? -5.198 9.461 4.000 1.00 85.31 86 GLN A O 1
ATOM 696 N N . VAL A 1 87 ? -3.303 8.504 4.707 1.00 86.44 87 VAL A N 1
ATOM 697 C CA . VAL A 1 87 ? -3.961 7.366 5.355 1.00 86.44 87 VAL A CA 1
ATOM 698 C C . VAL A 1 87 ? -4.149 7.648 6.843 1.00 86.44 87 VAL A C 1
ATOM 700 O O . VAL A 1 87 ? -3.185 7.873 7.571 1.00 86.44 87 VAL A O 1
ATOM 703 N N . SER A 1 88 ? -5.391 7.559 7.314 1.00 88.25 88 SER A N 1
ATOM 704 C CA . SER A 1 88 ? -5.747 7.606 8.733 1.00 88.25 88 SER A CA 1
ATOM 705 C C . SER A 1 88 ? -6.224 6.232 9.208 1.00 88.25 88 SER A C 1
ATOM 707 O O . SER A 1 88 ? -7.001 5.551 8.534 1.00 88.25 88 SER A O 1
ATOM 709 N N . MET A 1 89 ? -5.747 5.802 10.378 1.00 86.88 89 MET A N 1
ATOM 710 C CA . MET A 1 89 ? -6.087 4.509 10.976 1.00 86.88 89 MET A CA 1
ATOM 711 C C . MET A 1 89 ? -6.619 4.699 12.394 1.00 86.88 89 MET A C 1
ATOM 713 O O . MET A 1 89 ? -5.973 5.311 13.241 1.00 86.88 89 MET A O 1
ATOM 717 N N . VAL A 1 90 ? -7.782 4.110 12.664 1.00 85.50 90 VAL A N 1
ATOM 718 C CA . VAL A 1 90 ? -8.424 4.102 13.979 1.00 85.50 90 VAL A CA 1
ATOM 719 C C . VAL A 1 90 ? -8.658 2.660 14.407 1.00 85.50 90 VAL A C 1
ATOM 721 O O . VAL A 1 90 ? -9.319 1.892 13.708 1.00 85.50 90 VAL A O 1
ATOM 724 N N . ILE A 1 91 ? -8.140 2.295 15.578 1.00 81.12 91 ILE A N 1
ATOM 725 C CA . ILE A 1 91 ? -8.458 1.025 16.233 1.00 81.12 91 ILE A CA 1
ATOM 726 C C . ILE A 1 91 ? -9.586 1.295 17.225 1.00 81.12 91 ILE A C 1
ATOM 728 O O . ILE A 1 91 ? -9.472 2.154 18.095 1.00 81.12 91 ILE A O 1
ATOM 732 N N . SER A 1 92 ? -10.686 0.572 17.076 1.00 81.69 92 SER A N 1
ATOM 733 C CA . SER A 1 92 ? -11.882 0.699 17.911 1.00 81.69 92 SER A CA 1
ATOM 734 C C . SER A 1 92 ? -12.346 -0.684 18.345 1.00 81.69 92 SER A C 1
ATOM 736 O O . SER A 1 92 ? -12.120 -1.649 17.622 1.00 81.69 92 SER A O 1
ATOM 738 N N . GLY A 1 93 ? -12.972 -0.809 19.511 1.00 76.44 93 GLY A N 1
ATOM 739 C CA . GLY A 1 93 ? -13.359 -2.117 20.033 1.00 76.44 93 GLY A CA 1
ATOM 740 C C . GLY A 1 93 ? -13.217 -2.245 21.542 1.00 76.44 93 GLY A C 1
ATOM 741 O O . GLY A 1 93 ? -12.785 -1.312 22.219 1.00 76.44 93 GLY A O 1
ATOM 742 N N . GLY A 1 94 ? -13.616 -3.408 22.052 1.00 66.12 94 GLY A N 1
ATOM 743 C CA . GLY A 1 94 ? -13.426 -3.823 23.444 1.00 66.12 94 GLY A CA 1
ATOM 744 C C . GLY A 1 94 ? -12.487 -5.026 23.540 1.00 66.12 94 GLY A C 1
ATOM 745 O O . GLY A 1 94 ? -11.924 -5.454 22.537 1.00 66.12 94 GLY A O 1
ATOM 746 N N . PHE A 1 95 ? -12.355 -5.605 24.738 1.00 59.53 95 PHE A N 1
ATOM 747 C CA . PHE A 1 95 ? -11.493 -6.772 24.988 1.00 59.53 95 PHE A CA 1
ATOM 748 C C . PHE A 1 95 ? -11.764 -7.963 24.051 1.00 59.53 95 PHE A C 1
ATOM 750 O O . PHE A 1 95 ? -10.829 -8.683 23.719 1.00 59.53 95 PHE A O 1
ATOM 757 N N . ASP A 1 96 ? -13.007 -8.124 23.588 1.00 62.25 96 ASP A N 1
ATOM 758 C CA . ASP A 1 96 ? -13.437 -9.295 22.812 1.00 62.25 96 ASP A CA 1
ATOM 759 C C . ASP A 1 96 ? -13.452 -9.073 21.290 1.00 62.25 96 ASP A C 1
ATOM 761 O O . ASP A 1 96 ? -13.597 -10.027 20.528 1.00 62.25 96 ASP A O 1
ATOM 765 N N . ALA A 1 97 ? -13.347 -7.825 20.818 1.00 68.12 97 ALA A N 1
ATOM 766 C CA . ALA A 1 97 ? -13.446 -7.518 19.392 1.00 68.12 97 ALA A CA 1
ATOM 767 C C . ALA A 1 97 ? -12.759 -6.196 19.053 1.00 68.12 97 ALA A C 1
ATOM 769 O O . ALA A 1 97 ? -13.322 -5.120 19.267 1.00 68.12 97 ALA A O 1
ATOM 770 N N . ASN A 1 98 ? -11.570 -6.288 18.460 1.00 79.00 98 ASN A N 1
ATOM 771 C CA . ASN A 1 98 ? -10.888 -5.146 17.865 1.00 79.00 98 ASN A CA 1
ATOM 772 C C . ASN A 1 98 ? -11.332 -4.972 16.407 1.00 79.00 98 ASN A C 1
ATOM 774 O O . ASN A 1 98 ? -11.520 -5.934 15.667 1.00 79.00 98 ASN A O 1
ATOM 778 N N . VAL A 1 99 ? -11.499 -3.727 15.980 1.00 82.69 99 VAL A N 1
ATOM 779 C CA . VAL A 1 99 ? -11.829 -3.342 14.609 1.00 82.69 99 VAL A CA 1
ATOM 780 C C . VAL A 1 99 ? -10.878 -2.234 14.192 1.00 82.69 99 VAL A C 1
ATOM 782 O O . VAL A 1 99 ? -10.871 -1.148 14.777 1.00 82.69 99 VAL A O 1
ATOM 785 N N . ILE A 1 100 ? -10.101 -2.504 13.151 1.00 84.25 100 ILE A N 1
ATOM 786 C CA . ILE A 1 100 ? -9.241 -1.521 12.502 1.00 84.25 100 ILE A CA 1
ATOM 787 C C . ILE A 1 100 ? -10.054 -0.862 11.390 1.00 84.25 100 ILE A C 1
ATOM 789 O O . ILE A 1 100 ? -10.523 -1.537 10.474 1.00 84.25 100 ILE A O 1
ATOM 793 N N . THR A 1 101 ? -10.238 0.451 11.479 1.00 85.75 101 THR A N 1
ATOM 794 C CA . THR A 1 101 ? -10.849 1.268 10.427 1.00 85.75 101 THR A CA 1
ATOM 795 C C . THR A 1 101 ? -9.769 2.119 9.783 1.00 85.75 101 THR A C 1
ATOM 797 O O . THR A 1 101 ? -9.098 2.880 10.473 1.00 85.75 101 THR A O 1
ATOM 800 N N . ILE A 1 102 ? -9.613 1.986 8.471 1.00 88.00 102 ILE A N 1
ATOM 801 C CA .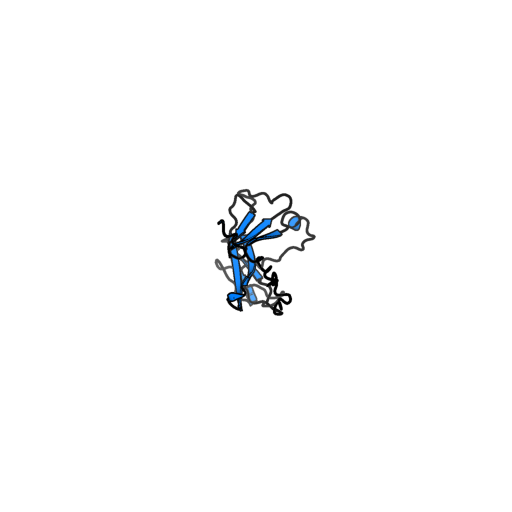 ILE A 1 102 ? -8.673 2.761 7.664 1.00 88.00 102 ILE A CA 1
ATOM 802 C C . ILE A 1 102 ? -9.488 3.664 6.742 1.00 88.00 102 ILE A C 1
ATOM 804 O O . ILE A 1 102 ? -10.443 3.195 6.117 1.00 88.00 102 ILE A O 1
ATOM 808 N N . GLN A 1 103 ? -9.127 4.940 6.668 1.00 88.50 103 GLN A N 1
ATOM 809 C CA . GLN A 1 103 ? -9.683 5.911 5.731 1.00 88.50 103 GLN A CA 1
ATOM 810 C C . GLN A 1 103 ? -8.541 6.589 4.976 1.00 88.50 103 GLN A C 1
ATOM 812 O O . GLN A 1 103 ? -7.538 6.965 5.578 1.00 88.50 103 GLN A O 1
ATOM 817 N N . VAL A 1 104 ? -8.722 6.766 3.669 1.00 89.12 104 VAL A N 1
ATOM 818 C CA . VAL A 1 104 ? -7.769 7.464 2.802 1.00 89.12 104 VAL A CA 1
ATOM 819 C C . VAL A 1 104 ? -8.349 8.820 2.382 1.00 89.12 104 VAL A C 1
ATOM 821 O O . VAL A 1 104 ? -9.478 8.878 1.882 1.00 89.12 104 VAL A O 1
ATOM 824 N N . GLY A 1 105 ? -7.583 9.884 2.613 1.00 86.50 105 GLY A N 1
ATOM 825 C CA . GLY A 1 105 ? -7.907 11.277 2.303 1.00 86.50 105 GLY A CA 1
ATOM 826 C C . GLY A 1 105 ? -8.682 12.025 3.399 1.00 86.50 105 GLY A C 1
ATOM 827 O O . GLY A 1 105 ? -9.499 11.448 4.136 1.00 86.50 105 GLY A O 1
ATOM 828 N N . GLU A 1 106 ? -8.449 13.339 3.455 1.00 84.94 106 GLU A N 1
ATOM 829 C CA . GLU A 1 106 ? -9.243 14.329 4.192 1.00 84.94 106 GLU A CA 1
ATOM 830 C C . GLU A 1 106 ? -9.421 15.598 3.325 1.00 84.94 106 GLU A C 1
ATOM 832 O O . GLU A 1 106 ? -8.526 16.440 3.290 1.00 84.94 106 GLU A O 1
ATOM 837 N N . PRO A 1 107 ? -10.544 15.756 2.589 1.00 84.81 107 PRO A N 1
ATOM 838 C CA . PRO A 1 107 ? -11.737 14.899 2.540 1.00 84.81 107 PRO A CA 1
ATOM 839 C C . PRO A 1 107 ? -11.483 13.522 1.898 1.00 84.81 107 PRO A C 1
ATOM 841 O O . PRO A 1 107 ? -10.474 13.301 1.241 1.00 84.81 107 PRO A O 1
ATOM 844 N N . ALA A 1 108 ? -12.402 12.572 2.111 1.00 85.69 108 ALA A N 1
ATOM 845 C CA . ALA A 1 108 ? -12.244 11.192 1.641 1.00 85.69 108 ALA A CA 1
ATOM 846 C C . ALA A 1 108 ? -12.007 11.114 0.121 1.00 85.69 108 ALA A C 1
ATOM 848 O O . ALA A 1 108 ? -12.733 11.748 -0.648 1.00 85.69 108 ALA A O 1
ATOM 849 N N . HIS A 1 109 ? -11.035 10.295 -0.289 1.00 84.31 109 HIS A N 1
ATOM 850 C CA . HIS A 1 109 ? -10.621 10.190 -1.686 1.00 84.31 109 HIS A CA 1
ATOM 851 C C . HIS A 1 109 ? -11.786 9.757 -2.608 1.00 84.31 109 HIS A C 1
ATOM 853 O O . HIS A 1 109 ? -12.485 8.784 -2.286 1.00 84.31 109 HIS A O 1
ATOM 859 N N . PRO A 1 110 ? -12.003 10.419 -3.761 1.00 84.94 110 PRO A N 1
ATOM 860 C CA . PRO A 1 110 ? -13.013 10.014 -4.736 1.00 84.94 110 PRO A CA 1
ATOM 861 C C . PRO A 1 110 ? -12.794 8.578 -5.231 1.00 84.94 110 PRO A C 1
ATOM 863 O O . PRO A 1 110 ? -11.677 8.164 -5.511 1.00 84.94 110 PRO A O 1
ATOM 866 N N . MET A 1 111 ? -13.858 7.789 -5.346 1.00 85.31 111 MET A N 1
ATOM 867 C CA . MET A 1 111 ? -13.779 6.419 -5.861 1.00 85.31 111 MET A CA 1
ATOM 868 C C . MET A 1 111 ? -14.665 6.318 -7.102 1.00 85.31 111 MET A C 1
ATOM 870 O O . MET A 1 111 ? -15.880 6.143 -6.997 1.00 85.31 111 MET A O 1
ATOM 874 N N . GLN A 1 112 ? -14.051 6.521 -8.266 1.00 84.69 112 GLN A N 1
ATOM 875 C CA . GLN A 1 112 ? -14.673 6.475 -9.591 1.00 84.69 112 GLN A CA 1
ATOM 876 C C . GLN A 1 112 ? -14.065 5.337 -10.425 1.00 84.69 112 GLN A C 1
ATOM 878 O O . GLN A 1 112 ? -13.017 4.790 -10.089 1.00 84.69 112 GLN A O 1
ATOM 883 N N . ALA A 1 113 ? -14.739 4.927 -11.503 1.00 81.88 113 ALA A N 1
ATOM 884 C CA . ALA A 1 113 ? -14.316 3.769 -12.300 1.00 81.88 113 ALA A CA 1
ATOM 885 C C . ALA A 1 113 ? -12.937 3.960 -12.964 1.00 81.88 113 ALA A C 1
ATOM 887 O O . ALA A 1 113 ? -12.192 2.995 -13.135 1.00 81.88 113 ALA A O 1
ATOM 888 N N . ASP A 1 114 ? -12.612 5.198 -13.321 1.00 83.31 114 ASP A N 1
ATOM 889 C CA . ASP A 1 114 ? -11.350 5.653 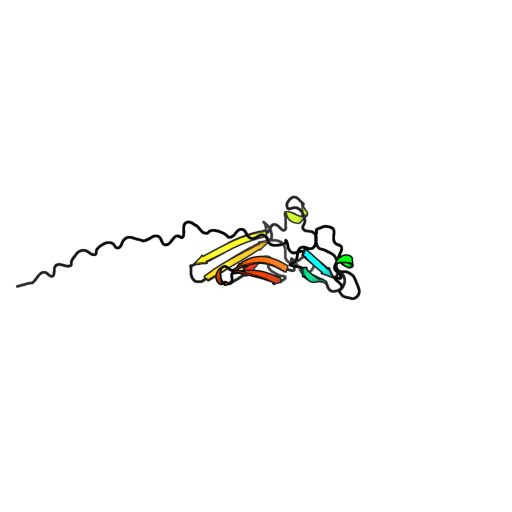-13.904 1.00 83.31 114 ASP A CA 1
ATOM 890 C C . ASP A 1 114 ? -10.332 6.127 -12.854 1.00 83.31 114 ASP A C 1
ATOM 892 O O . ASP A 1 114 ? -9.129 6.067 -13.106 1.00 83.31 114 ASP A O 1
ATOM 896 N N . HIS A 1 115 ? -10.791 6.528 -11.664 1.00 83.38 115 HIS A N 1
ATOM 897 C CA . HIS A 1 115 ? -9.941 6.978 -10.567 1.00 83.38 115 HIS A CA 1
ATOM 898 C C . HIS A 1 115 ? -10.361 6.360 -9.226 1.00 83.38 115 HIS A C 1
ATOM 900 O O . HIS A 1 115 ? -11.244 6.860 -8.528 1.00 83.38 115 HIS A O 1
ATOM 906 N N . ALA A 1 116 ? -9.714 5.252 -8.855 1.00 84.94 116 ALA A N 1
ATOM 907 C CA . ALA A 1 116 ? -9.966 4.562 -7.595 1.00 84.94 116 ALA A CA 1
ATOM 908 C C . ALA A 1 116 ? -8.690 3.992 -6.974 1.00 84.94 116 ALA A C 1
ATOM 910 O O . ALA A 1 116 ? -7.804 3.463 -7.651 1.00 84.94 116 ALA A O 1
ATOM 911 N N . LEU A 1 117 ? -8.673 3.997 -5.645 1.00 87.06 117 LEU A N 1
ATOM 912 C CA . LEU A 1 117 ? -7.703 3.268 -4.845 1.00 87.06 117 LEU A CA 1
ATOM 913 C C . LEU A 1 117 ? -7.947 1.763 -4.992 1.00 87.06 117 LEU A C 1
ATOM 915 O O . LEU A 1 117 ? -9.022 1.255 -4.682 1.00 87.06 117 LEU A O 1
ATOM 919 N N . GLN A 1 118 ? -6.949 1.021 -5.462 1.00 85.88 118 GLN A N 1
ATOM 920 C CA . GLN A 1 118 ? -7.127 -0.402 -5.771 1.00 85.88 118 GLN A CA 1
ATOM 921 C C . GLN A 1 118 ? -6.930 -1.307 -4.548 1.00 85.88 118 GLN A C 1
ATOM 923 O O . GLN A 1 118 ? -7.595 -2.339 -4.405 1.00 85.88 118 GLN A O 1
ATOM 928 N N . TRP A 1 119 ? -6.001 -0.948 -3.666 1.00 86.44 119 TRP A N 1
ATOM 929 C CA . TRP A 1 119 ? -5.586 -1.784 -2.548 1.00 86.44 119 TRP A CA 1
ATOM 930 C C . TRP A 1 119 ? -5.057 -0.946 -1.389 1.00 86.44 119 TRP A C 1
ATOM 932 O O . TRP A 1 119 ? -4.567 0.163 -1.571 1.00 86.44 119 TRP A O 1
ATOM 942 N N . ILE A 1 120 ? -5.144 -1.525 -0.195 1.00 87.12 120 ILE A N 1
ATOM 943 C CA . ILE A 1 120 ? -4.438 -1.071 0.999 1.00 87.12 120 ILE A CA 1
ATOM 944 C C . ILE A 1 120 ? -3.601 -2.244 1.493 1.00 87.12 120 ILE A C 1
ATOM 946 O O . ILE A 1 120 ? -4.098 -3.371 1.615 1.00 87.12 120 ILE A O 1
ATOM 950 N N . TYR A 1 121 ? -2.334 -1.964 1.777 1.00 87.31 121 TYR A N 1
ATOM 951 C CA . TYR A 1 121 ? -1.439 -2.890 2.449 1.00 87.31 121 TYR A CA 1
ATOM 952 C C . TYR A 1 121 ? -1.356 -2.531 3.929 1.00 87.31 121 TYR A C 1
ATOM 954 O O . TYR A 1 121 ? -0.971 -1.417 4.281 1.00 87.31 121 TYR A O 1
ATOM 962 N N . LEU A 1 122 ? -1.727 -3.473 4.793 1.00 83.94 122 LEU A N 1
ATOM 963 C CA . LEU A 1 122 ? -1.614 -3.328 6.236 1.00 83.94 122 LEU A CA 1
ATOM 964 C C . LEU A 1 122 ? -0.548 -4.290 6.762 1.00 83.94 122 LEU A C 1
ATOM 966 O O . LEU A 1 122 ? -0.694 -5.511 6.675 1.00 83.94 122 LEU A O 1
ATOM 970 N N . HIS A 1 123 ? 0.499 -3.713 7.345 1.00 78.69 123 HIS A N 1
ATOM 971 C CA . HIS A 1 123 ? 1.559 -4.436 8.033 1.00 78.69 123 HIS A CA 1
ATOM 972 C C . HIS A 1 123 ? 1.315 -4.373 9.542 1.00 78.69 123 HIS A C 1
ATOM 974 O O . HIS A 1 123 ? 1.414 -3.303 10.146 1.00 78.69 123 HIS A O 1
ATOM 980 N N . THR A 1 124 ? 0.951 -5.503 10.153 1.00 73.56 124 THR A N 1
ATOM 981 C CA . THR A 1 124 ? 0.625 -5.570 11.588 1.00 73.56 124 THR A CA 1
ATOM 982 C C . T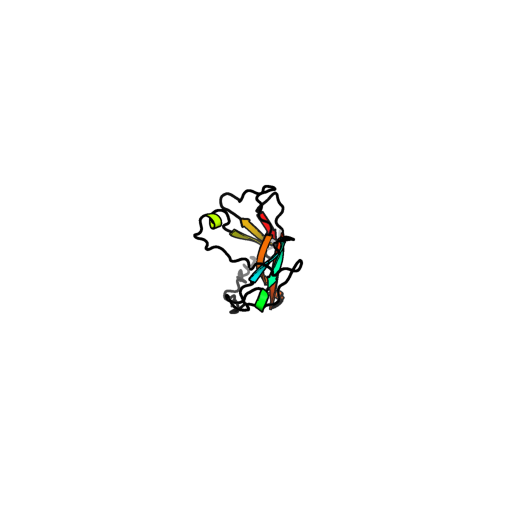HR A 1 124 ? 1.323 -6.723 12.290 1.00 73.56 124 THR A C 1
ATOM 984 O O . THR A 1 124 ? 1.632 -7.753 11.697 1.00 73.56 124 THR A O 1
ATOM 987 N N . PHE A 1 125 ? 1.530 -6.556 13.593 1.00 70.25 125 PHE A N 1
ATOM 988 C CA . PHE A 1 125 ? 2.043 -7.597 14.472 1.00 70.25 125 PHE A CA 1
ATOM 989 C C . PHE A 1 125 ? 0.889 -8.313 15.181 1.00 70.25 125 PHE A C 1
ATOM 991 O O . PHE A 1 125 ? 0.052 -7.651 15.801 1.00 70.25 125 PHE A O 1
ATOM 998 N N . GLN A 1 126 ? 0.867 -9.649 15.133 1.00 62.84 126 GLN A N 1
ATOM 999 C CA . GLN A 1 126 ? -0.053 -10.458 15.934 1.00 62.84 126 GLN A CA 1
ATOM 1000 C C . GLN A 1 126 ? 0.699 -11.033 17.145 1.00 62.84 126 GLN A C 1
ATOM 1002 O O . GLN A 1 126 ? 1.610 -11.850 17.004 1.00 62.84 126 GLN A O 1
ATOM 1007 N N . ALA A 1 127 ? 0.345 -10.567 18.347 1.00 54.50 127 ALA A N 1
ATOM 1008 C CA . ALA A 1 127 ? 1.064 -10.894 19.583 1.00 54.50 127 ALA A CA 1
ATOM 1009 C C . ALA A 1 127 ? 0.899 -12.350 20.045 1.00 54.50 127 ALA A C 1
ATOM 1011 O O . ALA A 1 127 ? 1.755 -12.862 20.757 1.00 54.50 127 ALA A O 1
ATOM 1012 N N . ASP A 1 128 ? -0.176 -13.015 19.633 1.00 58.31 128 ASP A N 1
ATOM 1013 C CA . ASP A 1 128 ? -0.495 -14.406 19.970 1.00 58.31 128 ASP A CA 1
ATOM 1014 C C . ASP A 1 128 ? 0.373 -15.428 19.219 1.00 58.31 128 ASP A C 1
ATOM 1016 O O . ASP A 1 128 ? 0.580 -16.531 19.717 1.00 58.31 128 ASP A O 1
ATOM 1020 N N . LYS A 1 129 ? 0.903 -15.067 18.044 1.00 49.69 129 LYS A N 1
ATOM 1021 C CA . LYS A 1 129 ? 1.662 -15.983 17.174 1.00 49.69 129 LYS A CA 1
ATOM 1022 C C . LYS A 1 129 ? 3.150 -15.667 17.071 1.00 49.69 129 LYS A C 1
ATOM 1024 O O . LYS A 1 129 ? 3.868 -16.381 16.372 1.00 49.69 129 LYS A O 1
ATOM 1029 N N . SER A 1 130 ? 3.633 -14.601 17.724 1.00 54.56 130 SER A N 1
ATOM 1030 C CA . SER A 1 130 ? 5.007 -14.087 17.541 1.00 54.56 130 SER A CA 1
ATOM 1031 C C . SER A 1 130 ? 5.407 -13.987 16.055 1.00 54.56 130 SER A C 1
ATOM 1033 O O . SER A 1 130 ? 6.569 -14.150 15.698 1.00 54.56 130 SER A O 1
ATOM 1035 N N . SER A 1 131 ? 4.422 -13.755 15.182 1.00 53.53 131 SER A N 1
ATOM 1036 C CA . SER A 1 131 ? 4.560 -13.782 13.730 1.00 53.53 131 SER A CA 1
ATOM 1037 C C . SER A 1 131 ? 3.990 -12.500 13.142 1.00 53.53 131 SER A C 1
ATOM 1039 O O . SER A 1 131 ? 2.969 -11.983 13.609 1.00 53.53 131 SER A O 1
ATOM 1041 N N . LEU A 1 132 ? 4.631 -11.997 12.093 1.00 60.56 132 LEU A N 1
ATOM 1042 C CA . LEU A 1 132 ? 4.101 -10.888 11.310 1.00 60.56 132 LEU A CA 1
ATOM 1043 C C . LEU A 1 132 ? 2.844 -11.328 10.575 1.00 60.56 132 LEU A C 1
ATOM 1045 O O . LEU A 1 132 ? 2.749 -12.466 10.111 1.00 60.56 132 LEU A O 1
ATOM 1049 N N . PHE A 1 133 ? 1.881 -10.418 10.488 1.00 64.81 133 PHE A N 1
ATOM 1050 C CA . PHE A 1 133 ? 0.660 -10.641 9.738 1.00 64.81 133 PHE A CA 1
ATOM 1051 C C . PHE A 1 133 ? 0.471 -9.510 8.731 1.00 64.81 133 PHE A C 1
ATOM 1053 O O . PHE A 1 133 ? 0.237 -8.350 9.090 1.00 64.81 133 PHE A O 1
ATOM 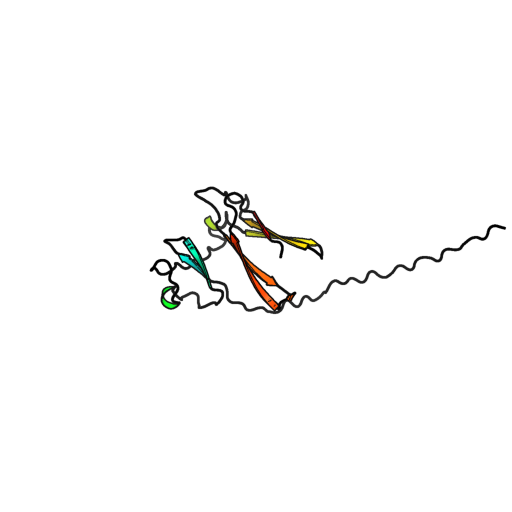1060 N N . HIS A 1 134 ? 0.573 -9.874 7.457 1.00 72.06 134 HIS A N 1
ATOM 1061 C CA . HIS A 1 134 ? 0.392 -8.978 6.326 1.00 72.06 134 HIS A CA 1
ATOM 1062 C C . HIS A 1 134 ? -1.014 -9.163 5.764 1.00 72.06 134 HIS A C 1
ATOM 1064 O O . HIS A 1 134 ? -1.419 -10.275 5.418 1.00 72.06 134 HIS A O 1
ATOM 1070 N N . GLN A 1 135 ? -1.777 -8.074 5.668 1.00 70.69 135 GLN A N 1
ATOM 1071 C CA . GLN A 1 135 ? -3.071 -8.089 4.992 1.00 70.69 135 GLN A CA 1
ATOM 1072 C C . GLN A 1 135 ? -3.047 -7.151 3.796 1.00 70.69 135 GLN A C 1
ATOM 1074 O O . GLN A 1 135 ? -2.979 -5.932 3.940 1.00 70.69 135 GLN A O 1
ATOM 1079 N N . VAL A 1 136 ? -3.190 -7.732 2.608 1.00 76.12 136 VAL A N 1
ATOM 1080 C CA . VAL A 1 136 ? -3.541 -6.992 1.396 1.00 76.12 136 VAL A CA 1
ATOM 1081 C C . VAL A 1 136 ? -5.046 -7.063 1.249 1.00 76.12 136 VAL A C 1
ATOM 1083 O O . VAL A 1 136 ? -5.615 -8.140 1.048 1.00 76.12 136 VAL A O 1
ATOM 1086 N N . LYS A 1 137 ? -5.709 -5.919 1.338 1.00 79.56 137 LYS A N 1
ATOM 1087 C CA . LYS A 1 137 ? -7.151 -5.833 1.119 1.00 79.56 137 LYS A CA 1
ATOM 1088 C C . LYS A 1 137 ? -7.386 -4.986 -0.119 1.00 79.56 137 LYS A C 1
ATOM 1090 O O . LYS A 1 137 ? -6.946 -3.841 -0.190 1.00 79.56 137 LYS A O 1
ATOM 1095 N N . ARG A 1 138 ? -8.089 -5.555 -1.101 1.00 74.44 138 ARG A N 1
ATOM 1096 C CA . ARG A 1 138 ? -8.631 -4.763 -2.208 1.00 74.44 138 ARG A CA 1
ATOM 1097 C C . ARG A 1 138 ? -9.720 -3.855 -1.664 1.00 74.44 138 ARG A C 1
ATOM 1099 O O . ARG A 1 138 ? -10.571 -4.311 -0.897 1.00 74.44 138 ARG A O 1
ATOM 1106 N N . LEU A 1 139 ? -9.676 -2.591 -2.055 1.00 71.00 139 LEU A N 1
ATOM 1107 C CA . LEU A 1 139 ? -10.737 -1.656 -1.722 1.00 71.00 139 LEU A CA 1
ATOM 1108 C C . LEU A 1 139 ? -11.922 -1.868 -2.669 1.00 71.00 139 LEU A C 1
ATOM 1110 O O . LEU A 1 139 ? -11.725 -2.161 -3.852 1.00 71.00 139 LEU A O 1
ATOM 1114 N N . PRO A 1 140 ? -13.162 -1.738 -2.174 1.00 69.56 140 PRO A N 1
ATOM 1115 C CA . PRO A 1 140 ? -14.311 -1.654 -3.058 1.00 69.56 140 PRO A CA 1
ATOM 1116 C C . PRO A 1 140 ? -14.201 -0.371 -3.888 1.00 69.56 140 PRO A C 1
ATOM 1118 O O . PRO A 1 140 ? -13.881 0.684 -3.351 1.00 69.56 140 PRO A O 1
ATOM 1121 N N . GLN A 1 141 ? -14.541 -0.438 -5.177 1.00 66.00 141 GLN A N 1
ATOM 1122 C CA . GLN A 1 141 ? -14.477 0.703 -6.108 1.00 66.00 141 GLN A CA 1
ATOM 1123 C C . GLN A 1 141 ? -15.401 1.880 -5.747 1.00 66.00 141 GLN A C 1
ATOM 1125 O O . GLN A 1 141 ? -15.459 2.857 -6.476 1.00 66.00 141 GLN A O 1
ATOM 1130 N N . THR A 1 142 ? -16.143 1.789 -4.644 1.00 68.19 142 THR A N 1
ATOM 1131 C CA . THR A 1 142 ? -17.150 2.763 -4.218 1.00 68.19 142 THR A CA 1
ATOM 1132 C C . THR A 1 142 ? -16.849 3.400 -2.863 1.00 68.19 142 THR A C 1
ATOM 1134 O O . THR A 1 142 ? -17.582 4.296 -2.449 1.00 68.19 142 THR A O 1
ATOM 1137 N N . ASN A 1 143 ? -15.822 2.948 -2.129 1.00 73.62 143 ASN A N 1
ATOM 1138 C CA . ASN A 1 143 ? -15.554 3.458 -0.784 1.00 73.62 143 ASN A CA 1
ATOM 1139 C C . ASN A 1 143 ? -14.060 3.381 -0.416 1.00 73.62 143 ASN A C 1
ATOM 1141 O O . ASN A 1 143 ? -13.517 2.276 -0.356 1.00 73.62 143 ASN A O 1
ATOM 1145 N N . PRO A 1 144 ? -13.408 4.515 -0.088 1.00 75.81 144 PRO A N 1
ATOM 1146 C CA . PRO A 1 144 ? -12.008 4.543 0.342 1.00 75.81 144 PRO A CA 1
ATOM 1147 C C . PRO A 1 144 ? -11.823 4.110 1.809 1.00 75.81 144 PRO A C 1
ATOM 1149 O O . PRO A 1 144 ? -10.712 4.163 2.339 1.00 75.81 144 PRO A O 1
ATOM 1152 N N . ARG A 1 145 ? -12.900 3.712 2.506 1.00 80.12 145 ARG A N 1
ATOM 1153 C CA . ARG A 1 145 ? -12.847 3.186 3.874 1.00 80.12 145 ARG A CA 1
ATOM 1154 C C . ARG A 1 145 ? -12.803 1.665 3.896 1.00 80.12 145 ARG A C 1
ATOM 1156 O O . ARG A 1 145 ? -13.656 0.991 3.319 1.00 80.12 145 ARG A O 1
ATOM 1163 N N . LEU A 1 146 ? -11.880 1.133 4.689 1.00 80.81 146 LEU A N 1
ATOM 1164 C CA . LEU A 1 146 ? -11.724 -0.294 4.935 1.00 80.81 146 LEU A CA 1
ATOM 1165 C C . LEU A 1 146 ? -11.914 -0.601 6.422 1.00 80.81 146 LEU A C 1
ATOM 1167 O O . LEU A 1 146 ? -11.316 0.044 7.280 1.00 80.81 146 LEU A O 1
ATOM 1171 N N . ARG A 1 147 ? -12.724 -1.618 6.732 1.00 77.12 147 ARG A N 1
ATOM 1172 C CA . ARG A 1 147 ? -12.842 -2.178 8.085 1.00 77.12 147 ARG A CA 1
ATOM 1173 C C . ARG A 1 147 ? -12.269 -3.587 8.119 1.00 77.12 147 ARG A C 1
ATOM 1175 O O . ARG A 1 147 ? -12.704 -4.450 7.358 1.00 77.12 147 ARG A O 1
ATOM 1182 N N . ILE A 1 148 ? -11.329 -3.823 9.026 1.00 77.50 148 ILE A N 1
ATOM 1183 C CA . ILE A 1 148 ? -10.690 -5.119 9.254 1.00 77.50 148 ILE A CA 1
ATOM 1184 C C . ILE A 1 148 ? -11.022 -5.563 10.677 1.00 77.50 148 ILE A C 1
ATOM 1186 O O . ILE A 1 148 ? -10.834 -4.811 11.633 1.00 77.50 148 ILE A O 1
ATOM 1190 N N . ARG A 1 149 ? -11.529 -6.789 10.803 1.00 73.06 149 ARG A N 1
ATOM 1191 C CA . ARG A 1 149 ? -11.637 -7.503 12.076 1.00 73.06 149 ARG A CA 1
ATOM 1192 C C . ARG A 1 149 ? -10.456 -8.481 12.120 1.00 73.06 149 ARG A C 1
ATOM 1194 O O . ARG A 1 149 ? -10.409 -9.317 11.215 1.00 73.06 149 ARG A O 1
ATOM 1201 N N . PRO A 1 150 ? -9.475 -8.286 13.019 1.00 62.78 150 PRO A N 1
ATOM 1202 C CA . PRO A 1 150 ? -8.365 -9.215 13.202 1.00 62.78 150 PRO A CA 1
ATOM 1203 C C . PRO A 1 150 ? -8.851 -10.600 13.628 1.00 62.78 150 PRO A C 1
ATOM 1205 O O . PRO A 1 150 ? -9.926 -10.672 14.270 1.00 62.78 150 PRO A O 1
#

Radius of gyration: 24.78 Å; chains: 1; bounding box: 60×33×89 Å

pLDDT: mean 75.43, std 12.8, range [47.66, 93.38]

InterPro domains:
  IPR002742 Desulfoferrodoxin, ferrous iron-binding domain [PF01880] (99-134)
  IPR036073 Desulfoferrodoxin, ferrous iron-binding domain superfamily [G3DSA:2.60.40.730] (31-149)
  IPR036073 Desulfoferrodoxin, ferrous iron-binding domain superfamily [SSF49367] (75-129)

Organism: NCBI:txid82979

Foldseek 3Di:
DDDDDDDDDDDDDDDDDPPPPDPPPDPDDFADWWWWADPPPRDIDIHRDHPDPPDAQVNVVDDDPNDRTHIDDDDDCPDPVNQQFDKDWDWDDDPVWIKIKIAGGVVGHDQDPVDHDQWDWDWDDDPVPNDTDIDIDTDDSGGRMDIDID